Protein AF-A0A1V5TXS4-F1 (afdb_monomer_lite)

Structure (mmCIF, N/CA/C/O backbone):
data_AF-A0A1V5TXS4-F1
#
_entry.id   AF-A0A1V5TXS4-F1
#
loop_
_atom_site.group_PDB
_atom_site.id
_atom_site.type_symbol
_atom_site.label_atom_id
_atom_site.label_alt_id
_atom_site.label_comp_id
_atom_site.label_asym_id
_atom_site.label_entity_id
_atom_site.label_seq_id
_atom_site.pdbx_PDB_ins_code
_atom_site.Cartn_x
_atom_site.Cartn_y
_atom_site.Cartn_z
_atom_site.occupancy
_atom_site.B_iso_or_equiv
_atom_site.auth_seq_id
_atom_site.auth_comp_id
_atom_site.auth_asym_id
_atom_site.auth_atom_id
_atom_site.pdbx_PDB_model_num
ATOM 1 N N . MET A 1 1 ? -2.401 10.971 -2.016 1.00 87.12 1 MET A N 1
ATOM 2 C CA . MET A 1 1 ? -1.000 11.174 -2.436 1.00 87.12 1 MET A CA 1
ATOM 3 C C . MET A 1 1 ? -0.799 10.481 -3.766 1.00 87.12 1 MET A C 1
ATOM 5 O O . MET A 1 1 ? -1.421 9.440 -3.972 1.00 87.12 1 MET A O 1
ATOM 9 N N . SER A 1 2 ? 0.030 11.043 -4.641 1.00 83.25 2 SER A N 1
ATOM 10 C CA . SER A 1 2 ? 0.225 10.540 -6.002 1.00 83.25 2 SER A CA 1
ATOM 11 C C . SER A 1 2 ? 1.705 10.354 -6.309 1.00 83.25 2 SER A C 1
ATOM 13 O O . SER A 1 2 ? 2.522 11.187 -5.926 1.00 83.25 2 SER A O 1
ATOM 15 N N . ILE A 1 3 ? 2.028 9.277 -7.017 1.00 85.88 3 ILE A N 1
ATOM 16 C CA . ILE A 1 3 ? 3.310 9.097 -7.692 1.00 85.88 3 ILE A CA 1
ATOM 17 C C . ILE A 1 3 ? 3.174 9.736 -9.067 1.00 85.88 3 ILE A C 1
ATOM 19 O O . ILE A 1 3 ? 2.211 9.457 -9.782 1.00 85.88 3 ILE A O 1
ATOM 23 N N . VAL A 1 4 ? 4.101 10.629 -9.406 1.00 85.62 4 VAL A N 1
ATOM 24 C CA . VAL A 1 4 ? 4.137 11.344 -10.685 1.00 85.62 4 VAL A CA 1
ATOM 25 C C . VAL A 1 4 ? 5.589 11.535 -11.132 1.00 85.62 4 VAL A C 1
ATOM 27 O O . VAL A 1 4 ? 6.480 11.601 -10.280 1.00 85.62 4 VAL A O 1
ATOM 30 N N . PRO A 1 5 ? 5.853 11.652 -12.445 1.00 82.12 5 PRO A N 1
ATOM 31 C CA . PRO A 1 5 ? 7.181 12.003 -12.935 1.00 82.12 5 PRO A CA 1
ATOM 32 C C . PRO A 1 5 ? 7.679 13.342 -12.376 1.00 82.12 5 PRO A C 1
ATOM 34 O O . PRO A 1 5 ? 6.895 14.265 -12.137 1.00 82.12 5 PRO A O 1
ATOM 37 N N . LYS A 1 6 ? 9.001 13.463 -12.209 1.00 84.75 6 LYS A N 1
ATOM 38 C CA . LYS A 1 6 ? 9.648 14.734 -11.850 1.00 84.75 6 LYS A CA 1
ATOM 39 C C . LYS A 1 6 ? 9.490 15.764 -12.986 1.00 84.75 6 LYS A C 1
ATOM 41 O O . LYS A 1 6 ? 9.318 15.365 -14.141 1.00 84.75 6 LYS A O 1
ATOM 46 N N . PRO A 1 7 ? 9.579 17.075 -12.692 1.00 84.44 7 PRO A N 1
ATOM 47 C CA . PRO A 1 7 ? 9.537 18.112 -13.722 1.00 84.44 7 PRO A CA 1
ATOM 48 C C . PRO A 1 7 ? 10.527 17.839 -14.865 1.00 84.44 7 PRO A C 1
ATOM 50 O O . PRO A 1 7 ? 11.684 17.502 -14.610 1.00 84.44 7 PRO A O 1
ATOM 53 N N . GLY A 1 8 ? 10.074 17.972 -16.112 1.00 83.75 8 GLY A N 1
ATOM 54 C CA . GLY A 1 8 ? 10.835 17.634 -17.323 1.00 83.75 8 GLY A CA 1
ATOM 55 C C . GLY A 1 8 ? 10.677 16.188 -17.817 1.00 83.75 8 GLY A C 1
ATOM 56 O O . GLY A 1 8 ? 11.162 15.866 -18.902 1.00 83.75 8 GLY A O 1
ATOM 57 N N . HIS A 1 9 ? 9.989 15.328 -17.059 1.00 82.81 9 HIS A N 1
ATOM 58 C CA . HIS A 1 9 ? 9.697 13.929 -17.404 1.00 82.81 9 HIS A CA 1
ATOM 59 C C . HIS A 1 9 ? 8.195 13.654 -17.577 1.00 82.81 9 HIS A C 1
ATOM 61 O O . HIS A 1 9 ? 7.753 12.507 -17.585 1.00 82.81 9 HIS A O 1
ATOM 67 N N . GLU A 1 10 ? 7.376 14.693 -17.746 1.00 84.38 10 GLU A N 1
ATOM 68 C CA . GLU A 1 10 ? 5.914 14.584 -17.794 1.00 84.38 10 GLU A CA 1
ATOM 69 C C . GLU A 1 10 ? 5.440 13.669 -18.929 1.00 84.38 10 GLU A C 1
ATOM 71 O O . GLU A 1 10 ? 4.438 12.973 -18.795 1.00 84.38 10 GLU A O 1
ATOM 76 N N . MET A 1 11 ? 6.180 13.631 -20.040 1.00 81.62 11 MET A N 1
ATOM 77 C CA . MET A 1 11 ? 5.831 12.826 -21.211 1.00 81.62 11 MET A CA 1
ATOM 78 C C . MET A 1 11 ? 6.062 11.320 -21.022 1.00 81.62 11 MET A C 1
ATOM 80 O O . MET A 1 11 ? 5.608 10.535 -21.857 1.00 81.62 11 MET A O 1
ATOM 84 N N . ASP A 1 12 ? 6.730 10.890 -19.947 1.00 80.50 12 ASP A N 1
ATOM 85 C CA . ASP A 1 12 ? 6.992 9.467 -19.704 1.00 80.50 12 ASP A CA 1
ATOM 86 C C . ASP A 1 12 ? 5.700 8.680 -19.420 1.00 80.50 12 ASP A C 1
ATOM 88 O O . ASP A 1 12 ? 5.630 7.491 -19.735 1.00 80.50 12 ASP A O 1
ATOM 92 N N . VAL A 1 13 ? 4.629 9.350 -18.971 1.00 74.94 13 VAL A N 1
ATOM 93 C CA . VAL A 1 13 ? 3.300 8.731 -18.791 1.00 74.94 13 VAL A CA 1
ATOM 94 C C . VAL A 1 13 ? 2.701 8.207 -20.100 1.00 74.94 13 VAL A C 1
ATOM 96 O O . VAL A 1 13 ? 1.931 7.251 -20.088 1.00 74.94 13 VAL A O 1
ATOM 99 N N . TYR A 1 14 ? 3.069 8.794 -21.247 1.00 75.38 14 TYR A N 1
ATOM 100 C CA . TYR A 1 14 ? 2.626 8.315 -22.562 1.00 75.38 14 TYR A CA 1
ATOM 101 C C . TYR A 1 14 ? 3.407 7.084 -23.031 1.00 75.38 14 TYR A C 1
ATOM 103 O O . TYR A 1 14 ? 2.954 6.382 -23.932 1.00 75.38 14 TYR A O 1
ATOM 111 N N . LYS A 1 15 ? 4.581 6.826 -22.441 1.00 80.62 15 LYS A N 1
ATOM 112 C CA . LYS A 1 15 ? 5.392 5.635 -22.725 1.00 80.62 15 LYS A CA 1
ATOM 113 C C . LYS A 1 15 ? 4.990 4.470 -21.829 1.00 80.62 15 LYS A C 1
ATOM 115 O O . LYS A 1 15 ? 4.956 3.337 -22.296 1.00 80.62 15 LYS A O 1
ATOM 120 N N . ASN A 1 16 ? 4.699 4.748 -20.559 1.00 81.44 16 ASN A N 1
ATOM 121 C CA . ASN A 1 16 ? 4.252 3.753 -19.598 1.00 81.44 16 ASN A CA 1
ATOM 122 C C . ASN A 1 16 ? 3.085 4.317 -18.762 1.00 81.44 16 ASN A C 1
ATOM 124 O O . ASN A 1 16 ? 3.314 5.192 -17.926 1.00 81.44 16 ASN A O 1
ATOM 128 N N . PRO A 1 17 ? 1.849 3.814 -18.941 1.00 78.94 17 PRO A N 1
ATOM 129 C CA . PRO A 1 17 ? 0.680 4.330 -18.231 1.00 78.94 17 PRO A CA 1
ATOM 130 C C . PRO A 1 17 ? 0.663 3.974 -16.735 1.00 78.94 17 PRO A C 1
ATOM 132 O O . PRO A 1 17 ? -0.193 4.472 -16.009 1.00 78.94 17 PRO A O 1
ATOM 135 N N . TYR A 1 18 ? 1.585 3.130 -16.260 1.00 81.62 18 TYR A N 1
ATOM 136 C CA . TYR A 1 18 ? 1.605 2.629 -14.884 1.00 81.62 18 TYR A CA 1
ATOM 137 C C . TYR A 1 18 ? 2.502 3.442 -13.932 1.00 81.62 18 TYR A C 1
ATOM 139 O O . TYR A 1 18 ? 2.598 3.121 -12.754 1.00 81.62 18 TYR A O 1
ATOM 147 N N . ILE A 1 19 ? 3.143 4.524 -14.399 1.00 79.19 19 ILE A N 1
ATOM 148 C CA . ILE A 1 19 ? 4.083 5.325 -13.580 1.00 79.19 19 ILE A CA 1
ATOM 149 C C . ILE A 1 19 ? 3.449 6.548 -12.901 1.00 79.19 19 ILE A C 1
ATOM 151 O O . ILE A 1 19 ? 4.131 7.258 -12.163 1.00 79.19 19 ILE A O 1
ATOM 155 N N . ALA A 1 20 ? 2.169 6.824 -13.168 1.00 85.19 20 ALA A N 1
ATOM 156 C CA . ALA A 1 20 ? 1.442 7.945 -12.582 1.00 85.19 20 ALA A CA 1
ATOM 157 C C . ALA A 1 20 ? 0.099 7.488 -12.006 1.00 85.19 20 ALA A C 1
ATOM 159 O O . ALA A 1 20 ? -0.793 7.072 -12.742 1.00 85.19 20 ALA A O 1
ATOM 160 N N . TYR A 1 21 ? -0.044 7.554 -10.684 1.00 91.00 21 TYR A N 1
ATOM 161 C CA . TYR A 1 21 ? -1.233 7.073 -9.980 1.00 91.00 21 TYR A CA 1
ATOM 162 C C . TYR A 1 21 ? -1.315 7.636 -8.561 1.00 91.00 21 TYR A C 1
ATOM 164 O O . TYR A 1 21 ? -0.316 8.050 -7.973 1.00 91.00 21 TYR A O 1
ATOM 172 N N . ASN A 1 22 ? -2.510 7.612 -7.971 1.00 91.38 22 ASN A N 1
ATOM 173 C CA . ASN A 1 22 ? -2.661 7.827 -6.536 1.00 91.38 22 ASN A CA 1
ATOM 174 C C . ASN A 1 22 ? -2.130 6.602 -5.794 1.00 91.38 22 ASN A C 1
ATOM 176 O O . ASN A 1 22 ? -2.703 5.532 -5.929 1.00 91.38 22 ASN A O 1
ATOM 180 N N . CYS A 1 23 ? -1.052 6.723 -5.023 1.00 93.94 23 CYS A N 1
ATOM 181 C CA . CYS A 1 23 ? -0.500 5.615 -4.234 1.00 93.94 23 CYS A CA 1
ATOM 182 C C . CYS A 1 23 ? -1.160 5.478 -2.863 1.00 93.94 23 CYS A C 1
ATOM 184 O O . CYS A 1 23 ? -1.165 4.388 -2.305 1.00 93.94 23 CYS A O 1
ATOM 186 N N . VAL A 1 24 ? -1.725 6.569 -2.329 1.00 96.75 24 VAL A N 1
ATOM 187 C CA . VAL A 1 24 ? -2.398 6.590 -1.024 1.00 96.75 24 VAL A CA 1
ATOM 188 C C . VAL A 1 24 ? -3.704 7.367 -1.107 1.00 96.75 24 VAL A C 1
ATOM 190 O O . VAL A 1 24 ? -3.721 8.524 -1.550 1.00 96.75 24 VAL A O 1
ATOM 193 N N . ARG A 1 25 ? -4.783 6.768 -0.601 1.00 97.62 25 ARG A N 1
ATOM 194 C CA . ARG A 1 25 ? -6.081 7.415 -0.371 1.00 97.62 25 ARG A CA 1
ATOM 195 C C . ARG A 1 25 ? -6.521 7.185 1.071 1.00 97.62 25 ARG A C 1
ATOM 197 O O . ARG A 1 25 ? -6.454 6.066 1.567 1.00 97.62 25 ARG A O 1
ATOM 204 N N . ILE A 1 26 ? -7.002 8.246 1.715 1.00 97.25 26 ILE A N 1
ATOM 205 C CA . ILE A 1 26 ? -7.647 8.177 3.027 1.00 97.25 26 ILE A CA 1
ATOM 206 C C . ILE A 1 26 ? -9.152 8.349 2.815 1.00 97.25 26 ILE A C 1
ATOM 208 O O . ILE A 1 26 ? -9.573 9.286 2.136 1.00 97.25 26 ILE A O 1
ATOM 212 N N . VAL A 1 27 ? -9.949 7.427 3.349 1.00 96.31 27 VAL A N 1
ATOM 213 C CA . VAL A 1 27 ? -11.410 7.365 3.173 1.00 96.31 27 VAL A CA 1
ATOM 214 C C . VAL A 1 27 ? -12.109 7.181 4.517 1.00 96.31 27 VAL A C 1
ATOM 216 O O . VAL A 1 27 ? -11.449 7.102 5.556 1.00 96.31 27 VAL A O 1
ATOM 219 N N . ARG A 1 28 ? -13.450 7.148 4.522 1.00 94.69 28 ARG A N 1
ATOM 220 C CA . ARG A 1 28 ? -14.251 6.962 5.744 1.00 94.69 28 ARG A CA 1
ATOM 221 C C . ARG A 1 28 ? -13.932 8.009 6.814 1.00 94.69 28 ARG A C 1
ATOM 223 O O . ARG A 1 28 ? -13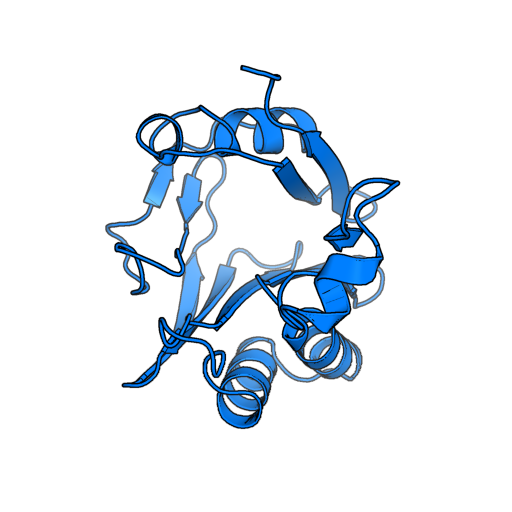.692 7.672 7.966 1.00 94.69 28 ARG A O 1
ATOM 230 N N . ASN A 1 29 ? -13.927 9.283 6.421 1.00 91.75 29 ASN A N 1
ATOM 231 C CA . ASN A 1 29 ? -13.645 10.424 7.303 1.00 91.75 29 ASN A CA 1
ATOM 232 C C . ASN A 1 29 ? -12.290 10.346 8.033 1.00 91.75 29 ASN A C 1
ATOM 234 O O . ASN A 1 29 ? -12.182 10.804 9.165 1.00 91.75 29 ASN A O 1
ATOM 238 N N . GLY A 1 30 ? -11.260 9.772 7.403 1.00 93.19 30 GLY A N 1
ATOM 239 C CA . GLY A 1 30 ? -9.923 9.709 8.004 1.00 93.19 30 GLY A CA 1
ATOM 240 C C . GLY A 1 30 ? -9.592 8.388 8.697 1.00 93.19 30 GLY A C 1
ATOM 241 O O . GLY A 1 30 ? -8.480 8.246 9.198 1.00 93.19 30 GLY A O 1
ATOM 242 N N . ASP A 1 31 ? -10.525 7.434 8.738 1.00 95.38 31 ASP A N 1
ATOM 243 C CA . ASP A 1 31 ? -10.358 6.195 9.504 1.00 95.38 31 ASP A CA 1
ATOM 244 C C . ASP A 1 31 ? -9.663 5.071 8.735 1.00 95.38 31 ASP A C 1
ATOM 246 O O . ASP A 1 31 ? -9.086 4.181 9.356 1.00 95.38 31 ASP A O 1
ATOM 250 N N . VAL A 1 32 ? -9.714 5.092 7.401 1.00 97.38 32 VAL A N 1
ATOM 251 C CA . VAL A 1 32 ? -9.184 4.003 6.574 1.00 97.38 32 VAL A CA 1
ATOM 252 C C . VAL A 1 32 ? -8.160 4.535 5.584 1.00 97.38 32 VAL A C 1
ATOM 254 O O . VAL A 1 32 ? -8.467 5.428 4.793 1.00 97.38 32 VAL A O 1
ATOM 257 N N . ALA A 1 33 ? -6.965 3.950 5.595 1.00 98.06 33 ALA A N 1
ATOM 258 C CA . ALA A 1 33 ? -5.929 4.194 4.602 1.00 98.06 33 ALA A CA 1
ATOM 259 C C . ALA A 1 33 ? -5.871 3.041 3.593 1.00 98.06 33 ALA A C 1
ATOM 261 O O . ALA A 1 33 ? -5.855 1.867 3.966 1.00 98.06 33 ALA A O 1
ATOM 262 N N . VAL A 1 34 ? -5.820 3.397 2.312 1.00 98.44 34 VAL A N 1
ATOM 263 C CA . VAL A 1 34 ? -5.639 2.491 1.174 1.00 98.44 34 VAL A CA 1
ATOM 264 C C . VAL A 1 34 ? -4.319 2.841 0.502 1.00 98.44 34 VAL A C 1
ATOM 266 O O . VAL A 1 34 ? -4.117 4.001 0.136 1.00 98.44 34 VAL A O 1
ATOM 269 N N . VAL A 1 35 ? -3.446 1.850 0.327 1.00 98.00 35 VAL A N 1
ATOM 270 C CA . VAL A 1 35 ? -2.133 2.003 -0.315 1.00 98.00 35 VAL A CA 1
ATOM 271 C C . VAL A 1 35 ? -1.970 0.970 -1.418 1.00 98.00 35 VAL A C 1
ATOM 273 O O . VAL A 1 35 ? -2.226 -0.209 -1.189 1.00 98.00 35 VAL A O 1
ATOM 276 N N . THR A 1 36 ? -1.561 1.382 -2.618 1.00 98.12 36 THR A N 1
ATOM 277 C CA . THR A 1 36 ? -1.368 0.458 -3.749 1.00 98.12 36 THR A CA 1
ATOM 278 C C . THR A 1 36 ? -0.254 0.934 -4.687 1.00 98.12 36 THR A C 1
ATOM 280 O O . THR A 1 36 ? 0.183 2.082 -4.602 1.00 98.12 36 THR A O 1
ATOM 283 N N . ASN A 1 37 ? 0.195 0.061 -5.594 1.00 97.06 37 ASN A N 1
ATOM 284 C CA . ASN A 1 37 ? 1.202 0.380 -6.614 1.00 97.06 37 ASN A CA 1
ATOM 285 C C . ASN A 1 37 ? 0.615 0.847 -7.960 1.00 97.06 37 ASN A C 1
ATOM 287 O O . ASN A 1 37 ? 1.324 0.807 -8.960 1.00 97.06 37 ASN A O 1
ATOM 291 N N . GLY A 1 38 ? -0.662 1.234 -8.028 1.00 96.12 38 GLY A N 1
ATOM 292 C CA . GLY A 1 38 ? -1.257 1.649 -9.297 1.00 96.12 38 GLY A CA 1
ATOM 293 C C . GLY A 1 38 ? -2.608 2.349 -9.172 1.00 96.12 38 GLY A C 1
ATOM 294 O O . GLY A 1 38 ? -3.043 2.764 -8.097 1.00 96.12 38 GLY A O 1
ATOM 295 N N . SER A 1 39 ? -3.300 2.483 -10.305 1.00 93.56 39 SER A N 1
ATOM 296 C CA . SER A 1 39 ? -4.600 3.166 -10.397 1.00 93.56 39 SER A CA 1
ATOM 297 C C . SER A 1 39 ? -5.722 2.475 -9.612 1.00 93.56 39 SER A C 1
ATOM 299 O O . SER A 1 39 ? -6.746 3.097 -9.322 1.00 93.56 39 SER A O 1
ATOM 301 N N . GLN A 1 40 ? -5.525 1.218 -9.199 1.00 97.50 40 GLN A N 1
ATOM 302 C CA . GLN A 1 40 ? -6.476 0.482 -8.370 1.00 97.50 40 GLN A CA 1
ATOM 303 C C . GLN A 1 40 ? -6.751 1.155 -7.019 1.00 97.50 40 GLN A C 1
ATOM 305 O O . GLN A 1 40 ? -7.811 0.908 -6.443 1.00 97.50 40 GLN A O 1
ATOM 310 N N . THR A 1 41 ? -5.857 2.029 -6.532 1.00 98.31 41 THR A N 1
ATOM 311 C CA . THR A 1 41 ? -6.069 2.779 -5.284 1.00 98.31 41 THR A CA 1
ATOM 312 C C . THR A 1 41 ? -7.408 3.496 -5.276 1.00 98.31 41 THR A C 1
ATOM 314 O O . THR A 1 41 ? -8.135 3.401 -4.291 1.00 98.31 41 THR A O 1
ATOM 317 N N . ASP A 1 42 ? -7.755 4.187 -6.364 1.00 97.12 42 ASP A N 1
ATOM 318 C CA . ASP A 1 42 ? -8.981 4.984 -6.417 1.00 97.12 42 ASP A CA 1
ATOM 319 C C . ASP A 1 42 ? -10.220 4.085 -6.431 1.00 97.12 42 ASP A C 1
ATOM 321 O O . ASP A 1 42 ? -11.145 4.308 -5.652 1.00 97.12 42 ASP A O 1
ATOM 325 N N . GLY A 1 43 ? -10.193 3.003 -7.215 1.00 97.88 43 GLY A N 1
ATOM 326 C CA . GLY A 1 43 ? -11.281 2.025 -7.248 1.00 97.88 43 GLY A CA 1
ATOM 327 C C . GLY A 1 43 ? -11.521 1.359 -5.890 1.00 97.88 43 GLY A C 1
ATOM 328 O O . GLY A 1 43 ? -12.665 1.261 -5.447 1.00 97.88 43 GLY A O 1
ATOM 329 N N . ILE A 1 44 ? -10.458 0.932 -5.197 1.00 98.69 44 ILE A N 1
ATOM 330 C CA . ILE A 1 44 ? -10.562 0.314 -3.863 1.00 98.69 44 ILE A CA 1
ATOM 331 C C . ILE A 1 44 ? -11.090 1.335 -2.849 1.00 98.69 44 ILE A C 1
ATOM 333 O O . ILE A 1 44 ? -12.031 1.045 -2.106 1.00 98.69 44 ILE A O 1
ATOM 337 N N . ALA A 1 45 ? -10.515 2.539 -2.843 1.00 98.50 45 ALA A N 1
ATOM 338 C CA . ALA A 1 45 ? -10.890 3.616 -1.937 1.00 98.50 45 ALA A CA 1
ATOM 339 C C . ALA A 1 45 ? -12.366 4.006 -2.088 1.00 98.50 45 ALA A C 1
ATOM 341 O O . ALA A 1 45 ? -13.080 4.075 -1.091 1.00 98.50 45 ALA A O 1
ATOM 342 N N . GLU A 1 46 ? -12.852 4.199 -3.315 1.00 98.19 46 GLU A N 1
ATOM 343 C CA . GLU A 1 46 ? -14.251 4.551 -3.585 1.00 98.19 46 GLU A CA 1
ATOM 344 C C . GLU A 1 46 ? -15.230 3.476 -3.109 1.00 98.19 46 GLU A C 1
ATOM 346 O O . GLU A 1 46 ? -16.257 3.797 -2.510 1.00 98.19 46 GLU A O 1
ATOM 351 N N . LYS A 1 47 ? -14.916 2.193 -3.331 1.00 98.50 47 LYS A N 1
ATOM 352 C CA . LYS A 1 47 ? -15.764 1.089 -2.857 1.00 98.50 47 LYS A CA 1
ATOM 353 C C . LYS A 1 47 ? -15.849 1.054 -1.339 1.00 98.50 47 LYS A C 1
ATOM 355 O O . LYS A 1 47 ? -16.946 0.912 -0.797 1.00 98.50 47 LYS A O 1
ATOM 360 N N . ILE A 1 48 ? -14.718 1.213 -0.657 1.00 98.38 48 ILE A N 1
ATOM 361 C CA . ILE A 1 48 ? -14.682 1.255 0.807 1.00 98.38 48 ILE A CA 1
ATOM 362 C C . ILE A 1 48 ? -15.454 2.465 1.331 1.00 98.38 48 ILE A C 1
ATOM 364 O O . ILE A 1 48 ? -16.242 2.328 2.267 1.00 98.38 48 ILE A O 1
ATOM 368 N N . ASP A 1 49 ? -15.284 3.635 0.716 1.00 97.75 49 ASP A N 1
ATOM 369 C CA . ASP A 1 49 ? -15.984 4.852 1.129 1.00 97.75 49 ASP A CA 1
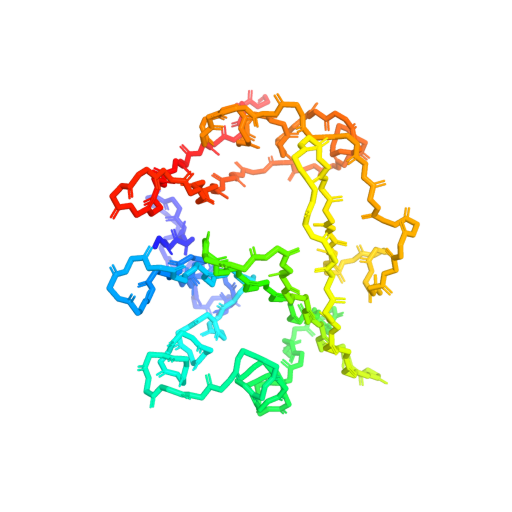ATOM 370 C C . ASP A 1 49 ? -17.510 4.689 1.014 1.00 97.75 49 ASP A C 1
ATOM 372 O O . ASP A 1 49 ? -18.248 5.005 1.950 1.00 97.75 49 ASP A O 1
ATOM 376 N N . GLN A 1 50 ? -17.970 4.023 -0.053 1.00 97.75 50 GLN A N 1
ATOM 377 C CA . GLN A 1 50 ? -19.366 3.609 -0.266 1.00 97.75 50 GLN A CA 1
ATOM 378 C C . GLN A 1 50 ? -19.860 2.509 0.697 1.00 97.75 50 GLN A C 1
ATOM 380 O O . GLN A 1 50 ? -21.032 2.137 0.657 1.00 97.75 50 GLN A O 1
ATOM 385 N N . GLY A 1 51 ? -19.005 1.997 1.586 1.00 97.31 51 GLY A N 1
ATOM 386 C CA . GLY A 1 51 ? -19.359 1.028 2.624 1.00 97.31 51 GLY A CA 1
ATOM 387 C C . GLY A 1 51 ? -19.114 -0.435 2.261 1.00 97.31 51 GLY A C 1
ATOM 388 O O . GLY A 1 51 ? -19.545 -1.312 3.009 1.00 97.31 51 GLY A O 1
ATOM 389 N N . MET A 1 52 ? -18.423 -0.721 1.155 1.00 98.38 52 MET A N 1
ATOM 390 C CA . MET A 1 52 ? -17.991 -2.084 0.844 1.00 98.38 52 MET A CA 1
ATOM 391 C C . MET A 1 52 ? -16.925 -2.550 1.853 1.00 98.38 52 MET A C 1
ATOM 393 O O . MET A 1 52 ? -15.991 -1.796 2.137 1.00 98.38 52 MET A O 1
ATOM 397 N N . PRO A 1 53 ? -17.007 -3.787 2.379 1.00 97.44 53 PRO A N 1
ATOM 398 C CA . PRO A 1 53 ? -15.962 -4.330 3.241 1.00 97.44 53 PRO A CA 1
ATOM 399 C C . PRO A 1 53 ? -14.595 -4.353 2.531 1.00 97.44 53 PRO A C 1
ATOM 401 O O . PRO A 1 53 ? -14.550 -4.715 1.352 1.00 97.44 53 PRO A O 1
ATOM 404 N N . PRO A 1 54 ? -13.474 -4.062 3.224 1.00 98.12 54 PRO A N 1
ATOM 405 C CA . PRO A 1 54 ? -12.142 -4.027 2.613 1.00 98.12 54 PRO A CA 1
ATOM 406 C C . PRO A 1 54 ? -11.776 -5.275 1.807 1.00 98.12 54 PRO A C 1
ATOM 408 O O . PRO A 1 54 ? -11.300 -5.151 0.684 1.00 98.12 54 PRO A O 1
ATOM 411 N N . ARG A 1 55 ? -12.068 -6.473 2.332 1.00 98.38 55 ARG A N 1
ATOM 412 C CA . ARG A 1 55 ? -11.846 -7.745 1.624 1.00 98.38 55 ARG A CA 1
ATOM 413 C C . ARG A 1 55 ? -12.513 -7.762 0.252 1.00 98.38 55 ARG A C 1
ATOM 415 O O . ARG A 1 55 ? -11.893 -8.151 -0.731 1.00 98.38 55 ARG A O 1
ATOM 422 N N . ASP A 1 56 ? -13.781 -7.369 0.205 1.00 98.62 56 ASP A N 1
ATOM 423 C CA . ASP A 1 56 ? -14.594 -7.471 -1.002 1.00 98.62 56 ASP A CA 1
ATOM 424 C C . ASP A 1 56 ? -14.197 -6.379 -2.002 1.00 98.62 56 ASP A C 1
ATOM 426 O O . ASP A 1 56 ? -14.125 -6.648 -3.197 1.00 98.62 56 ASP A O 1
ATOM 430 N N . ALA A 1 57 ? -13.859 -5.178 -1.517 1.00 98.75 57 ALA A N 1
ATOM 431 C CA . ALA A 1 57 ? -13.325 -4.098 -2.344 1.00 98.75 57 ALA A CA 1
ATOM 432 C C . ALA A 1 57 ? -11.988 -4.486 -2.991 1.00 98.75 57 ALA A C 1
ATOM 434 O O . ALA A 1 57 ? -11.820 -4.309 -4.197 1.00 98.75 57 ALA A O 1
ATOM 435 N N . LEU A 1 58 ? -11.073 -5.064 -2.207 1.00 98.69 58 LEU A N 1
ATOM 436 C CA . LEU A 1 58 ? -9.798 -5.584 -2.696 1.00 98.69 58 LEU A CA 1
ATOM 437 C C . LEU A 1 58 ? -10.017 -6.685 -3.734 1.00 98.69 58 LEU A C 1
ATOM 439 O O . LEU A 1 58 ? -9.555 -6.553 -4.860 1.00 98.69 58 LEU A O 1
ATOM 443 N N . ALA A 1 59 ? -10.793 -7.720 -3.405 1.00 98.69 59 ALA A N 1
ATOM 444 C CA . ALA A 1 59 ? -11.047 -8.828 -4.323 1.00 98.69 59 ALA A CA 1
ATOM 445 C C . ALA A 1 59 ? -11.693 -8.363 -5.637 1.00 98.69 59 ALA A C 1
ATOM 447 O O . ALA A 1 59 ? -11.245 -8.750 -6.715 1.00 98.69 59 ALA A O 1
ATOM 448 N N . LEU A 1 60 ? -12.723 -7.513 -5.558 1.00 98.69 60 LEU A N 1
ATOM 449 C CA . LEU A 1 60 ? -13.451 -7.022 -6.725 1.00 98.69 60 LEU A CA 1
ATOM 450 C C . LEU A 1 60 ? -12.554 -6.197 -7.648 1.00 98.69 60 LEU A C 1
ATOM 452 O O . LEU A 1 60 ? -12.545 -6.427 -8.855 1.00 98.69 60 LEU A O 1
ATOM 456 N N . VAL A 1 61 ? -11.830 -5.221 -7.097 1.00 98.62 61 VAL A N 1
ATOM 457 C CA . VAL A 1 61 ? -11.024 -4.304 -7.910 1.00 98.62 61 VAL A CA 1
ATOM 458 C C . VAL A 1 61 ? -9.782 -5.007 -8.448 1.00 98.62 61 VAL A C 1
ATOM 460 O O . VAL A 1 61 ? -9.467 -4.836 -9.625 1.00 98.62 61 VAL A O 1
ATOM 463 N N . SER A 1 62 ? -9.121 -5.843 -7.642 1.00 98.31 62 SER A N 1
ATOM 464 C CA . SER A 1 62 ? -7.981 -6.642 -8.099 1.00 98.31 62 SER A CA 1
ATOM 465 C C . SER A 1 62 ? -8.380 -7.609 -9.215 1.00 98.31 62 SER A C 1
ATOM 467 O O . SER A 1 62 ? -7.673 -7.690 -10.213 1.00 98.31 62 SER A O 1
ATOM 469 N N . LEU A 1 63 ? -9.534 -8.279 -9.112 1.00 98.12 63 LEU A N 1
ATOM 470 C CA . LEU A 1 63 ? -10.037 -9.144 -10.184 1.00 98.12 63 LEU A CA 1
ATOM 471 C C . LEU A 1 63 ? -10.404 -8.357 -11.451 1.00 98.12 63 LEU A C 1
ATOM 473 O O . LEU A 1 63 ? -10.164 -8.827 -12.558 1.00 98.12 63 LEU A O 1
ATOM 477 N N . ALA A 1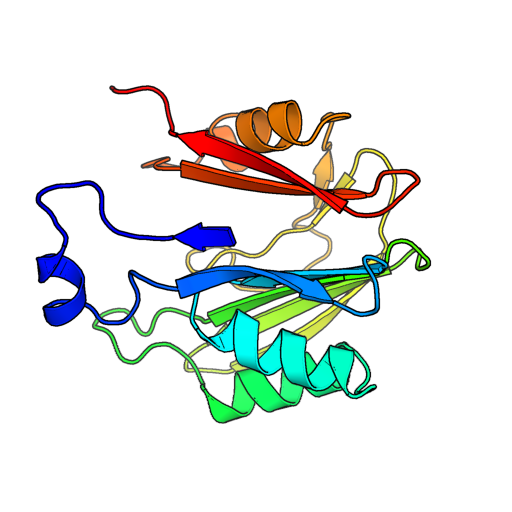 64 ? -11.013 -7.179 -11.299 1.00 97.94 64 ALA A N 1
ATOM 478 C CA . ALA A 1 64 ? -11.486 -6.385 -12.430 1.00 97.94 64 ALA A CA 1
ATOM 479 C C . ALA A 1 64 ? -10.349 -5.728 -13.225 1.00 97.94 64 ALA A C 1
ATOM 481 O O . ALA A 1 64 ? -10.439 -5.635 -14.448 1.00 97.94 64 ALA A O 1
ATOM 482 N N . LEU A 1 65 ? -9.315 -5.236 -12.537 1.00 97.12 65 LEU A N 1
ATOM 483 C CA . LEU A 1 65 ? -8.184 -4.554 -13.173 1.00 97.12 65 LEU A CA 1
ATOM 484 C C . LEU A 1 65 ? -7.061 -5.506 -13.569 1.00 97.12 65 LEU A C 1
ATOM 486 O O . LEU A 1 65 ? -6.330 -5.195 -14.510 1.00 97.12 65 LEU A O 1
ATOM 490 N N . ASP A 1 66 ? -6.963 -6.646 -12.882 1.00 97.94 66 ASP A N 1
ATOM 491 C CA . ASP A 1 66 ? -5.966 -7.681 -13.124 1.00 97.94 66 ASP A CA 1
ATOM 492 C C . ASP A 1 66 ? -4.516 -7.146 -13.000 1.00 97.94 66 ASP A C 1
ATOM 494 O O . ASP A 1 66 ? -4.277 -5.987 -12.644 1.00 97.94 66 ASP A O 1
ATOM 498 N N . PHE A 1 67 ? -3.513 -7.985 -13.249 1.00 96.94 67 PHE A N 1
ATOM 499 C CA . PHE A 1 67 ? -2.112 -7.551 -13.328 1.00 96.94 67 PHE A CA 1
ATOM 500 C C . PHE A 1 67 ? -1.877 -6.544 -14.475 1.00 96.94 67 PHE A C 1
ATOM 502 O O . PHE A 1 67 ? -2.626 -6.501 -15.460 1.00 96.94 67 PHE A O 1
ATOM 509 N N . GLU A 1 68 ? -0.807 -5.755 -14.384 1.00 95.62 68 GLU A N 1
ATOM 510 C CA . GLU A 1 68 ? -0.443 -4.756 -15.392 1.00 95.62 68 GLU A CA 1
ATOM 511 C C . GLU A 1 68 ? 0.040 -5.417 -16.688 1.00 95.62 68 GLU A C 1
ATOM 513 O O . GLU A 1 68 ? 0.906 -6.288 -16.679 1.00 95.62 68 GLU A O 1
ATOM 518 N N . LYS A 1 69 ? -0.512 -5.003 -17.835 1.00 92.69 69 LYS A N 1
ATOM 519 C CA . LYS A 1 69 ? -0.178 -5.583 -19.150 1.00 92.69 69 LYS A CA 1
ATOM 520 C C . LYS A 1 69 ? 1.088 -4.949 -19.733 1.00 92.69 69 LYS A C 1
ATOM 522 O O . LYS A 1 69 ? 1.043 -4.326 -20.792 1.00 92.69 69 LYS A O 1
ATOM 527 N N . ASP A 1 70 ? 2.185 -5.039 -18.994 1.00 90.88 70 ASP A N 1
ATOM 528 C CA . ASP A 1 70 ? 3.521 -4.632 -19.425 1.00 90.88 70 ASP A CA 1
ATOM 529 C C . ASP A 1 70 ? 4.386 -5.851 -19.801 1.00 90.88 70 ASP A C 1
ATOM 531 O O . ASP A 1 70 ? 3.916 -6.988 -19.834 1.00 90.88 70 ASP A O 1
ATOM 535 N N . SER A 1 71 ? 5.663 -5.621 -20.109 1.00 91.25 71 SER A N 1
ATOM 536 C CA . SER A 1 71 ? 6.599 -6.685 -20.496 1.00 91.25 71 SER A CA 1
ATOM 537 C C . SER A 1 71 ? 6.901 -7.698 -19.383 1.00 91.25 71 SER A C 1
ATOM 539 O O . SER A 1 71 ? 7.484 -8.742 -19.673 1.00 91.25 71 SER A O 1
ATOM 541 N N . TYR A 1 72 ? 6.547 -7.399 -18.131 1.00 91.06 72 TYR A N 1
ATOM 542 C CA . TYR A 1 72 ? 6.872 -8.207 -16.954 1.00 91.06 72 TYR A CA 1
ATOM 543 C C . TYR A 1 72 ? 5.637 -8.840 -16.306 1.00 91.06 72 TYR A C 1
ATOM 545 O O . TYR A 1 72 ? 5.781 -9.613 -15.360 1.00 91.06 72 TYR A O 1
ATOM 553 N N . ASN A 1 73 ? 4.437 -8.559 -16.827 1.00 94.69 73 ASN A N 1
ATOM 554 C CA . ASN A 1 73 ? 3.165 -8.908 -16.202 1.00 94.69 73 ASN A CA 1
ATOM 555 C C . ASN A 1 73 ? 3.111 -8.440 -14.737 1.00 94.69 73 ASN A C 1
ATOM 557 O O . ASN A 1 73 ? 2.749 -9.217 -13.846 1.00 94.69 73 ASN A O 1
ATOM 561 N N . THR A 1 74 ? 3.524 -7.192 -14.491 1.00 96.44 74 THR A N 1
ATOM 562 C CA . THR A 1 74 ? 3.706 -6.644 -13.142 1.00 96.44 74 THR A CA 1
ATOM 563 C C . THR A 1 74 ? 2.453 -6.847 -12.281 1.00 96.44 74 THR A C 1
ATOM 565 O O . THR A 1 74 ? 1.359 -6.422 -12.666 1.00 96.44 74 THR A O 1
ATOM 568 N N . PRO A 1 75 ? 2.564 -7.498 -11.108 1.00 98.00 75 PRO A N 1
ATOM 569 C CA . PRO A 1 75 ? 1.426 -7.661 -10.216 1.00 98.00 75 PRO A CA 1
ATOM 570 C C . PRO A 1 75 ? 0.894 -6.327 -9.690 1.00 98.00 75 PRO A C 1
ATOM 572 O O . PRO A 1 75 ? 1.653 -5.386 -9.440 1.00 98.00 75 PRO A O 1
ATOM 575 N N . ARG A 1 76 ? -0.413 -6.264 -9.426 1.00 98.31 76 ARG A N 1
ATOM 576 C CA . ARG A 1 76 ? -0.989 -5.176 -8.624 1.00 98.31 76 ARG A CA 1
ATOM 577 C C . ARG A 1 76 ? -1.048 -5.611 -7.170 1.00 98.31 76 ARG A C 1
ATOM 579 O O . ARG A 1 76 ? -1.704 -6.602 -6.855 1.00 98.31 76 ARG A O 1
ATOM 586 N N . ILE A 1 77 ? -0.394 -4.855 -6.296 1.00 98.50 77 ILE A N 1
ATOM 587 C CA . ILE A 1 77 ? -0.416 -5.042 -4.843 1.00 98.50 77 ILE A CA 1
ATOM 588 C C . ILE A 1 77 ? -1.258 -3.955 -4.187 1.00 98.50 77 ILE A C 1
ATOM 590 O O . ILE A 1 77 ? -1.382 -2.839 -4.699 1.00 98.50 77 ILE A O 1
ATOM 594 N N . SER A 1 78 ? -1.903 -4.278 -3.074 1.00 98.50 78 SER A N 1
ATOM 595 C CA . SER A 1 78 ? -2.761 -3.350 -2.339 1.00 98.50 78 SER A CA 1
ATOM 596 C C . SER A 1 78 ? -2.779 -3.680 -0.854 1.00 98.50 78 SER A C 1
ATOM 598 O O . SER A 1 78 ? -2.746 -4.845 -0.467 1.00 98.50 78 SER A O 1
ATOM 600 N N . ALA A 1 79 ? -2.872 -2.647 -0.031 1.00 98.19 79 ALA A N 1
ATOM 601 C CA . ALA A 1 79 ? -2.998 -2.740 1.409 1.00 98.19 79 ALA A CA 1
ATOM 602 C C . ALA A 1 79 ? -4.122 -1.821 1.893 1.00 98.19 79 ALA A C 1
ATOM 604 O O . ALA A 1 79 ? -4.295 -0.709 1.387 1.00 98.19 79 ALA A O 1
ATOM 605 N N . VAL A 1 80 ? -4.885 -2.284 2.881 1.00 98.44 80 VAL A N 1
ATOM 606 C CA . VAL A 1 80 ? -5.916 -1.487 3.554 1.00 98.44 80 VAL A CA 1
ATOM 607 C C . VAL A 1 80 ? -5.782 -1.655 5.056 1.00 98.44 80 VAL A C 1
ATOM 609 O O . VAL A 1 80 ? -5.755 -2.778 5.563 1.00 98.44 80 VAL A O 1
ATOM 612 N N . VAL A 1 81 ? -5.761 -0.535 5.770 1.00 97.38 81 VAL A N 1
ATOM 613 C CA . VAL A 1 81 ? -5.761 -0.505 7.233 1.00 97.38 81 VAL A CA 1
ATOM 614 C C . VAL A 1 81 ? -6.834 0.450 7.737 1.00 97.38 81 VAL A C 1
ATOM 616 O O . VAL A 1 81 ? -7.007 1.541 7.201 1.00 97.38 81 VAL A O 1
ATOM 619 N N . ASP A 1 82 ? -7.567 0.015 8.758 1.00 95.50 82 ASP A N 1
ATOM 620 C CA . ASP A 1 82 ? -8.531 0.828 9.499 1.00 95.50 82 ASP A CA 1
ATOM 621 C C . ASP A 1 82 ? -7.952 1.077 10.892 1.00 95.50 82 ASP A C 1
ATOM 623 O O . ASP A 1 82 ? -7.659 0.119 11.612 1.00 95.50 82 ASP A O 1
ATOM 627 N N . LYS A 1 83 ? -7.805 2.344 11.294 1.00 92.88 83 LYS A N 1
ATOM 628 C CA . LYS A 1 83 ? -7.234 2.713 12.601 1.00 92.88 83 LYS A CA 1
ATOM 629 C C . LYS A 1 83 ? -8.047 2.193 13.793 1.00 92.88 83 LYS A C 1
ATOM 631 O O . LYS A 1 83 ? -7.549 2.188 14.915 1.00 92.88 83 LYS A O 1
ATOM 636 N N . LYS A 1 84 ? -9.299 1.778 13.574 1.00 91.44 84 LYS A N 1
ATOM 637 C CA . LYS A 1 84 ? -10.193 1.192 14.588 1.00 91.44 84 LYS A CA 1
ATOM 638 C C . LYS A 1 84 ? -10.061 -0.330 14.692 1.00 91.44 84 LYS A C 1
ATOM 640 O O . LYS A 1 84 ? -10.687 -0.930 15.565 1.00 91.44 84 LYS A O 1
ATOM 645 N N . SER A 1 85 ? -9.282 -0.962 13.814 1.00 92.62 85 SER A N 1
ATOM 646 C CA . SER A 1 85 ? -9.105 -2.411 13.732 1.00 92.62 85 SER A CA 1
ATOM 647 C C . SER A 1 85 ? -7.701 -2.825 14.167 1.00 92.62 85 SER A C 1
ATOM 649 O O . SER A 1 85 ? -6.719 -2.150 13.884 1.00 92.62 85 SER A O 1
ATOM 651 N N . SER A 1 86 ? -7.585 -3.993 14.798 1.00 92.69 86 SER A N 1
ATOM 652 C CA . SER A 1 86 ? -6.298 -4.655 15.060 1.00 92.69 86 SER A CA 1
ATOM 653 C C . SER A 1 86 ? -5.844 -5.553 13.902 1.00 92.69 86 SER A C 1
ATOM 655 O O . SER A 1 86 ? -4.969 -6.402 14.061 1.00 92.69 86 SER A O 1
ATOM 657 N N . THR A 1 87 ? -6.470 -5.414 12.732 1.00 95.50 87 THR A N 1
ATOM 658 C CA . THR A 1 87 ? -6.161 -6.195 11.532 1.00 95.50 87 THR A CA 1
ATOM 659 C C . THR A 1 87 ? -6.104 -5.292 10.310 1.00 95.50 87 THR A C 1
ATOM 661 O O . THR A 1 87 ? -6.836 -4.305 10.221 1.00 95.50 87 THR A O 1
ATOM 664 N N . GLY A 1 88 ? -5.249 -5.657 9.363 1.00 96.75 88 GLY A N 1
ATOM 665 C CA . GLY A 1 88 ? -5.162 -5.062 8.038 1.00 96.75 88 GLY A CA 1
ATOM 666 C C . GLY A 1 88 ? -5.515 -6.084 6.967 1.00 96.75 88 GLY A C 1
ATOM 667 O O . GLY A 1 88 ? -5.747 -7.262 7.253 1.00 96.75 88 GLY A O 1
ATOM 668 N N . TRP A 1 89 ? -5.535 -5.631 5.724 1.00 98.25 89 TRP A N 1
ATOM 669 C CA . TRP A 1 89 ? -5.679 -6.490 4.559 1.00 98.25 89 TRP A CA 1
ATOM 670 C C . TRP A 1 89 ? -4.539 -6.245 3.591 1.00 98.25 89 TRP A C 1
ATOM 672 O O . TRP A 1 89 ? -4.209 -5.093 3.317 1.00 98.25 89 TRP A O 1
ATOM 682 N N . LEU A 1 90 ? -3.990 -7.329 3.054 1.00 98.31 90 LEU A N 1
ATOM 683 C CA . LEU A 1 90 ? -3.097 -7.313 1.905 1.00 98.31 90 LEU A CA 1
ATOM 684 C C . LEU A 1 90 ? -3.785 -8.020 0.743 1.00 98.31 90 LEU A C 1
ATOM 686 O O . LEU A 1 90 ? -4.536 -8.978 0.935 1.00 98.31 90 LEU A O 1
ATOM 690 N N . ALA A 1 91 ? -3.527 -7.544 -0.465 1.00 98.56 91 ALA A N 1
ATOM 691 C CA . ALA A 1 91 ? -3.961 -8.189 -1.686 1.00 98.56 91 ALA A CA 1
ATOM 692 C C . ALA A 1 91 ? -2.873 -8.121 -2.749 1.00 98.56 91 ALA A C 1
ATOM 694 O O . ALA A 1 91 ? -2.145 -7.130 -2.850 1.00 98.56 91 ALA A O 1
ATOM 695 N N . ILE A 1 92 ? -2.811 -9.162 -3.570 1.00 98.56 92 ILE A N 1
ATOM 696 C CA . ILE A 1 92 ? -1.986 -9.195 -4.768 1.00 98.56 92 ILE A CA 1
ATOM 697 C C . ILE A 1 92 ? -2.717 -9.935 -5.886 1.00 98.56 92 ILE A C 1
ATOM 699 O O . ILE A 1 92 ? -3.234 -11.030 -5.677 1.00 98.56 92 ILE A O 1
ATOM 703 N N . VAL A 1 93 ? -2.744 -9.342 -7.081 1.00 98.50 93 VAL A N 1
ATOM 704 C CA . VAL A 1 93 ? -3.149 -10.024 -8.316 1.00 98.50 93 VAL A CA 1
ATOM 705 C C . VAL A 1 93 ? -1.955 -10.147 -9.248 1.00 98.50 93 VAL A C 1
ATOM 707 O O . VAL A 1 93 ? -1.328 -9.159 -9.632 1.00 98.50 93 VAL A O 1
ATOM 710 N N . ARG A 1 94 ? -1.634 -11.391 -9.576 1.00 97.94 94 ARG A N 1
ATOM 711 C CA . ARG A 1 94 ? -0.603 -11.812 -10.516 1.00 97.94 9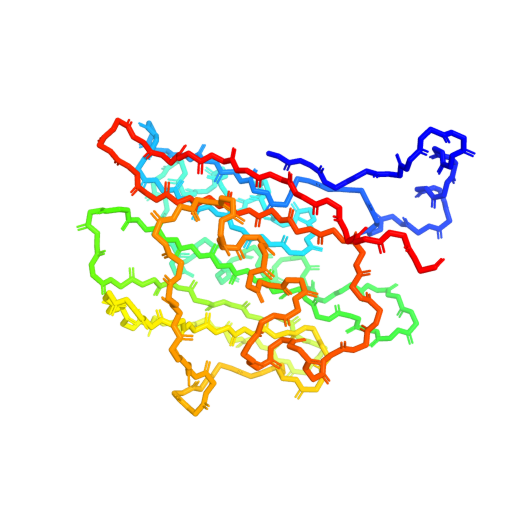4 ARG A CA 1
ATOM 712 C C . ARG A 1 94 ? -1.278 -12.382 -11.758 1.00 97.94 94 ARG A C 1
ATOM 714 O O . ARG A 1 94 ? -2.463 -12.697 -11.752 1.00 97.94 94 ARG A O 1
ATOM 721 N N . HIS A 1 95 ? -0.490 -12.607 -12.799 1.00 96.69 95 HIS A N 1
ATOM 722 C CA . HIS A 1 95 ? -0.957 -13.289 -14.006 1.00 96.69 95 HIS A CA 1
ATOM 723 C C . HIS A 1 95 ? -1.488 -14.711 -13.790 1.00 96.69 95 HIS A C 1
ATOM 725 O O . HIS A 1 95 ? -2.223 -15.216 -14.636 1.00 96.69 95 HIS A O 1
ATOM 731 N N . ASP A 1 96 ? -1.128 -15.345 -12.677 1.00 95.94 96 ASP A N 1
ATOM 732 C CA . ASP A 1 96 ? -1.462 -16.727 -12.349 1.00 95.94 96 ASP A CA 1
ATOM 733 C C . ASP A 1 96 ? -2.356 -16.874 -11.107 1.00 95.94 96 ASP A C 1
ATOM 735 O O . ASP A 1 96 ? -2.704 -17.997 -10.738 1.00 95.94 96 ASP A O 1
ATOM 739 N N . GLY A 1 97 ? -2.753 -15.778 -10.451 1.00 97.25 97 GLY A N 1
ATOM 740 C CA . GLY A 1 97 ? -3.537 -15.877 -9.226 1.00 97.25 97 GLY A CA 1
ATOM 741 C C . GLY A 1 97 ? -3.899 -14.551 -8.570 1.00 97.25 97 GLY A C 1
ATOM 742 O O . GLY A 1 97 ? -3.318 -13.505 -8.842 1.00 97.25 97 GLY A O 1
ATOM 743 N N . LEU A 1 98 ? -4.870 -14.626 -7.663 1.00 98.38 98 LEU A N 1
ATOM 744 C CA . LEU A 1 98 ? -5.340 -13.523 -6.832 1.00 98.38 98 LEU A CA 1
ATOM 745 C C . LEU A 1 98 ? -5.361 -13.981 -5.372 1.00 98.38 98 LEU A C 1
ATOM 747 O O . LEU A 1 98 ? -6.008 -14.975 -5.045 1.00 98.38 98 LEU A O 1
ATOM 751 N N . GLU A 1 99 ? -4.698 -13.227 -4.503 1.00 98.31 99 GLU A N 1
ATOM 752 C CA . GLU A 1 99 ? -4.698 -13.420 -3.054 1.00 98.31 99 GLU A CA 1
ATOM 753 C C . GLU A 1 99 ? -5.260 -12.171 -2.373 1.00 98.31 99 GLU A C 1
ATOM 755 O O . GLU A 1 99 ? -4.913 -11.046 -2.733 1.00 98.31 99 GLU A O 1
ATOM 760 N N . VAL A 1 100 ? -6.128 -12.373 -1.381 1.00 98.44 100 VAL A N 1
ATOM 761 C CA . VAL A 1 100 ? -6.643 -11.321 -0.496 1.00 98.44 100 VAL A CA 1
ATOM 762 C C . VAL A 1 100 ? -6.687 -11.892 0.911 1.00 98.44 100 VAL A C 1
ATOM 764 O O . VAL A 1 100 ? -7.527 -12.740 1.217 1.00 98.44 100 VAL A O 1
ATOM 767 N N . GLU A 1 101 ? -5.798 -11.421 1.775 1.00 97.94 101 GLU A N 1
ATOM 768 C CA . GLU A 1 101 ? -5.621 -11.980 3.109 1.00 97.94 101 GLU A CA 1
ATOM 769 C C . GLU A 1 101 ? -5.731 -10.920 4.195 1.00 97.94 101 GLU A C 1
ATOM 771 O O . GLU A 1 101 ? -5.307 -9.771 4.044 1.00 97.94 101 GLU A O 1
ATOM 776 N N . ARG A 1 102 ? -6.314 -11.334 5.321 1.00 97.25 102 ARG A N 1
ATOM 777 C CA . ARG A 1 102 ? -6.363 -10.526 6.533 1.00 97.25 102 ARG A CA 1
ATOM 778 C C . ARG A 1 102 ? -5.114 -10.800 7.349 1.00 97.25 102 ARG A C 1
ATOM 780 O O . ARG A 1 102 ? -4.890 -11.940 7.744 1.00 97.25 102 ARG A O 1
ATOM 787 N N . ILE A 1 103 ? -4.393 -9.745 7.689 1.00 95.81 103 ILE A N 1
ATOM 788 C CA . ILE A 1 103 ? -3.180 -9.807 8.500 1.00 95.81 103 ILE A CA 1
ATOM 789 C C . ILE A 1 103 ? -3.427 -9.207 9.890 1.00 95.81 103 ILE A C 1
ATOM 791 O O . ILE A 1 103 ? -4.175 -8.230 10.018 1.00 95.81 103 ILE A O 1
ATOM 795 N N . PRO A 1 104 ? -2.841 -9.766 10.957 1.00 94.69 104 PRO A N 1
ATOM 796 C CA . PRO A 1 104 ? -2.880 -9.141 12.270 1.00 94.69 104 PRO A CA 1
ATOM 797 C C . PRO A 1 104 ? -1.911 -7.954 12.329 1.00 94.69 104 PRO A C 1
ATOM 799 O O . PRO A 1 104 ? -0.788 -8.029 11.836 1.00 94.69 104 PRO A O 1
ATOM 802 N N . LEU A 1 105 ? -2.327 -6.862 12.967 1.00 92.88 105 LEU A N 1
ATOM 803 C CA . LEU A 1 105 ? -1.473 -5.698 13.193 1.00 92.88 105 LEU A CA 1
ATOM 804 C C . LEU A 1 105 ? -1.010 -5.687 14.646 1.00 92.88 105 LEU A C 1
ATOM 806 O O . LEU A 1 105 ? -1.823 -5.712 15.572 1.00 92.88 105 LEU A O 1
ATOM 810 N N . TYR A 1 106 ? 0.304 -5.624 14.833 1.00 89.88 106 TYR A N 1
ATOM 811 C CA . TYR A 1 106 ? 0.932 -5.497 16.141 1.00 89.88 106 TYR A CA 1
ATOM 812 C C . TYR A 1 106 ? 1.832 -4.262 16.138 1.00 89.88 106 TYR A C 1
ATOM 814 O O . TYR A 1 106 ? 2.545 -4.053 15.153 1.00 89.88 106 TYR A O 1
ATOM 822 N N . PRO A 1 107 ? 1.839 -3.458 17.214 1.00 88.25 107 PRO A N 1
ATOM 823 C CA . PRO A 1 107 ? 2.805 -2.377 17.355 1.00 88.25 107 PRO A CA 1
ATOM 824 C C . PRO A 1 107 ? 4.235 -2.888 17.158 1.00 88.25 107 PRO A C 1
ATOM 826 O O . PRO A 1 107 ? 4.589 -3.953 17.669 1.00 88.25 107 PRO A O 1
ATOM 829 N N . GLY A 1 108 ? 5.040 -2.139 16.408 1.00 90.88 108 GLY A N 1
ATOM 830 C CA . GLY A 1 108 ? 6.437 -2.485 16.151 1.00 90.88 108 GLY A CA 1
ATOM 831 C C . GLY A 1 108 ? 6.655 -3.630 15.157 1.00 90.88 108 GLY A C 1
ATOM 832 O O . GLY A 1 108 ? 7.779 -4.109 15.046 1.00 90.88 108 GLY A O 1
ATOM 833 N N . ARG A 1 109 ? 5.619 -4.105 14.450 1.00 91.94 109 ARG A N 1
ATOM 834 C CA . ARG A 1 109 ? 5.753 -5.134 13.407 1.00 91.94 109 ARG A CA 1
ATOM 835 C C . ARG A 1 109 ? 5.191 -4.670 12.075 1.00 91.94 109 ARG A C 1
ATOM 837 O O . ARG A 1 109 ? 4.110 -4.087 12.026 1.00 91.94 109 ARG A O 1
ATOM 844 N N . LEU A 1 110 ? 5.892 -5.009 10.999 1.00 92.94 110 LEU A N 1
ATOM 845 C CA . LEU A 1 110 ? 5.405 -4.836 9.634 1.00 92.94 110 LEU A CA 1
ATOM 846 C C . LEU A 1 110 ? 4.917 -6.153 9.043 1.00 92.94 110 LEU A C 1
ATOM 848 O O . LEU A 1 110 ? 5.328 -7.237 9.449 1.00 92.94 110 LEU A O 1
ATOM 852 N N . TRP A 1 111 ? 4.088 -6.004 8.020 1.00 94.75 111 TRP A N 1
ATOM 853 C CA . TRP A 1 111 ? 3.744 -7.023 7.041 1.00 94.75 111 TRP A CA 1
ATOM 854 C C . TRP A 1 111 ? 3.844 -6.379 5.672 1.00 94.75 111 TRP A C 1
ATOM 856 O O . TRP A 1 111 ? 3.428 -5.228 5.511 1.00 94.75 111 TRP A O 1
ATOM 866 N N . TYR A 1 112 ? 4.363 -7.100 4.688 1.00 94.44 112 TYR A N 1
ATOM 867 C CA . TYR A 1 112 ? 4.512 -6.537 3.356 1.00 94.44 112 TYR A CA 1
ATOM 868 C C . TYR A 1 112 ? 4.381 -7.585 2.255 1.00 94.44 112 TYR A C 1
ATOM 870 O O . TYR A 1 112 ? 4.462 -8.793 2.475 1.00 94.44 112 TYR A O 1
ATOM 878 N N . VAL A 1 113 ? 4.162 -7.074 1.051 1.00 95.50 113 VAL A N 1
ATOM 879 C CA . VAL A 1 113 ? 4.168 -7.815 -0.206 1.00 95.50 113 VAL A CA 1
ATOM 880 C C . VAL A 1 113 ? 4.805 -6.911 -1.258 1.00 95.50 113 VAL A C 1
ATOM 882 O O . VAL A 1 113 ? 4.612 -5.694 -1.227 1.00 95.50 113 VAL A O 1
ATOM 885 N N . ALA A 1 114 ? 5.572 -7.493 -2.173 1.00 95.25 114 ALA A N 1
ATOM 886 C CA . ALA A 1 114 ? 6.207 -6.781 -3.275 1.00 95.25 114 ALA A CA 1
ATOM 887 C C . ALA A 1 114 ? 5.688 -7.293 -4.624 1.00 95.25 114 ALA A C 1
ATOM 889 O O . ALA A 1 114 ? 5.126 -8.383 -4.728 1.00 95.25 114 ALA A O 1
ATOM 890 N N . THR A 1 115 ? 5.883 -6.506 -5.681 1.00 94.38 115 THR A N 1
ATOM 891 C CA . THR A 1 115 ? 5.528 -6.915 -7.048 1.00 94.38 115 THR A CA 1
ATOM 892 C C . THR A 1 115 ? 6.433 -8.032 -7.568 1.00 94.38 115 THR A C 1
ATOM 894 O O . THR A 1 115 ? 5.968 -8.911 -8.291 1.00 94.38 115 THR A O 1
ATOM 897 N N . TYR A 1 116 ? 7.709 -8.025 -7.178 1.00 91.12 116 TYR A N 1
ATOM 898 C CA . TYR A 1 116 ? 8.731 -8.971 -7.628 1.00 91.12 116 TYR A CA 1
ATOM 899 C C . TYR A 1 116 ? 9.355 -9.696 -6.439 1.00 91.12 116 TYR A C 1
ATOM 901 O O . TYR A 1 116 ? 9.475 -9.104 -5.368 1.00 91.12 116 TYR A O 1
ATOM 909 N N . GLU A 1 117 ? 9.762 -10.952 -6.653 1.00 90.94 117 GLU A N 1
ATOM 910 C CA . GLU A 1 117 ? 10.361 -11.886 -5.678 1.00 90.94 117 GLU A CA 1
ATOM 911 C C . GLU A 1 117 ? 9.460 -12.240 -4.475 1.00 90.94 117 GLU A C 1
ATOM 913 O O . GLU A 1 117 ? 9.187 -13.408 -4.195 1.00 90.94 117 GLU A O 1
ATOM 918 N N . GLU A 1 118 ? 8.925 -11.241 -3.774 1.00 91.44 118 GLU A N 1
ATOM 919 C CA . GLU A 1 118 ? 8.135 -11.385 -2.551 1.00 91.44 118 GLU A CA 1
ATOM 920 C C . GLU A 1 118 ? 6.640 -11.164 -2.791 1.00 91.44 118 GLU A C 1
ATOM 922 O O . GLU A 1 118 ? 5.962 -10.412 -2.092 1.00 91.44 118 GLU A O 1
ATOM 927 N N . ASN A 1 119 ? 6.125 -11.865 -3.799 1.00 93.00 119 ASN A N 1
ATOM 928 C CA . ASN A 1 119 ? 4.792 -11.687 -4.378 1.00 93.00 119 ASN A CA 1
ATOM 929 C C . ASN A 1 119 ? 3.727 -12.670 -3.840 1.00 93.00 119 ASN A C 1
ATOM 931 O O . ASN A 1 119 ? 2.832 -13.099 -4.569 1.00 93.00 119 ASN A O 1
ATOM 935 N N . THR A 1 120 ? 3.816 -13.047 -2.566 1.00 93.50 120 THR A N 1
ATOM 936 C CA . THR A 1 120 ? 2.849 -13.928 -1.867 1.00 93.50 120 THR A CA 1
ATOM 937 C C . THR A 1 120 ? 2.603 -13.376 -0.474 1.00 93.50 120 THR A C 1
ATOM 939 O O . THR A 1 120 ? 3.533 -12.871 0.164 1.00 93.50 120 THR A O 1
ATOM 942 N N . ILE A 1 121 ? 1.388 -13.493 0.040 1.00 94.44 121 ILE A N 1
ATOM 943 C CA . ILE A 1 121 ? 1.124 -13.080 1.416 1.00 94.44 121 ILE A CA 1
ATOM 944 C C . ILE A 1 121 ? 1.468 -14.251 2.343 1.00 94.44 121 ILE A C 1
ATOM 946 O O . ILE A 1 121 ? 1.084 -15.391 2.103 1.00 94.44 121 ILE A O 1
ATOM 950 N N . THR A 1 122 ? 2.299 -14.008 3.358 1.00 91.81 122 THR A N 1
ATOM 951 C CA . THR A 1 122 ? 2.713 -15.049 4.308 1.00 91.81 122 THR A CA 1
ATOM 952 C C . THR A 1 122 ? 3.232 -14.440 5.604 1.00 91.81 122 THR A C 1
ATOM 954 O O . THR A 1 122 ? 3.851 -13.377 5.594 1.00 91.81 122 THR A O 1
ATOM 957 N N . GLU A 1 123 ? 3.037 -15.143 6.722 1.00 81.56 123 GLU A N 1
ATOM 958 C CA . GLU A 1 123 ? 3.546 -14.738 8.040 1.00 81.56 123 GLU A CA 1
ATOM 959 C C . GLU A 1 123 ? 5.069 -14.668 8.114 1.00 81.56 123 GLU A C 1
ATOM 961 O O . GLU A 1 123 ? 5.616 -13.911 8.912 1.00 81.56 123 GLU A O 1
ATOM 966 N N . ALA A 1 124 ? 5.765 -15.403 7.244 1.00 81.06 124 ALA A N 1
ATOM 967 C CA . ALA A 1 124 ? 7.217 -15.321 7.141 1.00 81.06 124 ALA A CA 1
ATOM 968 C C . ALA A 1 124 ? 7.707 -13.950 6.628 1.00 81.06 124 ALA A C 1
ATOM 970 O O . ALA A 1 124 ? 8.887 -13.644 6.769 1.00 81.06 124 ALA A O 1
ATOM 971 N N . ARG A 1 125 ? 6.824 -13.126 6.041 1.00 80.44 125 ARG A N 1
ATOM 972 C CA . ARG A 1 125 ? 7.120 -11.781 5.510 1.00 80.44 125 ARG A CA 1
ATOM 973 C C . ARG A 1 125 ? 6.709 -10.670 6.483 1.00 80.44 125 ARG A C 1
ATOM 975 O O . ARG A 1 125 ? 6.194 -9.626 6.080 1.00 80.44 125 ARG A O 1
ATOM 982 N N . GLY A 1 126 ? 6.953 -10.903 7.769 1.00 75.06 126 GLY A N 1
ATOM 983 C CA . GLY A 1 126 ? 6.873 -9.890 8.813 1.00 75.06 126 GLY A CA 1
ATOM 984 C C . GLY A 1 126 ? 8.232 -9.660 9.462 1.00 75.06 126 GLY A C 1
ATOM 985 O O . GLY A 1 126 ? 9.007 -10.598 9.633 1.00 75.06 126 GLY A O 1
ATOM 986 N N . ASP A 1 127 ? 8.510 -8.413 9.824 1.00 82.50 127 ASP A N 1
ATOM 987 C CA . ASP A 1 127 ? 9.751 -8.008 10.490 1.00 82.50 127 ASP A CA 1
ATOM 988 C C . ASP A 1 127 ? 9.451 -6.944 11.559 1.00 82.50 127 ASP A C 1
ATOM 990 O O . ASP A 1 127 ? 8.312 -6.477 11.695 1.00 82.50 127 ASP A O 1
ATOM 994 N N . GLU A 1 128 ? 10.458 -6.570 12.339 1.00 91.81 128 GLU A N 1
ATOM 995 C CA . GLU A 1 128 ? 10.386 -5.409 13.216 1.00 91.81 128 GLU A CA 1
ATOM 996 C C . GLU A 1 128 ? 10.236 -4.123 12.396 1.00 91.81 128 GLU A C 1
ATOM 998 O O . GLU A 1 128 ? 10.876 -3.922 11.365 1.00 91.81 128 GLU A O 1
ATOM 1003 N N . PHE A 1 129 ? 9.372 -3.234 12.875 1.00 94.06 129 PHE A N 1
ATOM 1004 C CA . PHE A 1 129 ? 9.121 -1.932 12.275 1.00 94.06 129 PHE A CA 1
ATOM 1005 C C . PHE A 1 129 ? 9.203 -0.858 13.361 1.00 94.06 129 PHE A C 1
ATOM 1007 O O . PHE A 1 129 ? 8.203 -0.586 14.026 1.00 94.06 129 PHE A O 1
ATOM 1014 N N . PRO A 1 130 ? 10.394 -0.282 13.591 1.00 94.06 130 PRO A N 1
ATOM 1015 C CA . PRO A 1 130 ? 10.659 0.588 14.734 1.00 94.06 130 PRO A CA 1
ATOM 1016 C C . PRO A 1 130 ? 10.184 2.036 14.541 1.00 94.06 130 PRO A C 1
ATOM 1018 O O . PRO A 1 130 ? 10.420 2.857 15.417 1.00 94.06 130 PRO A O 1
ATOM 1021 N N . ALA A 1 131 ? 9.565 2.371 13.407 1.00 94.94 131 ALA A N 1
ATOM 1022 C CA . ALA A 1 131 ? 9.145 3.736 13.115 1.00 94.94 131 ALA A CA 1
ATOM 1023 C C . ALA A 1 131 ? 7.931 4.159 13.955 1.00 94.94 131 ALA A C 1
ATOM 1025 O O . ALA A 1 131 ? 6.896 3.487 13.952 1.00 94.94 131 ALA A O 1
ATOM 1026 N N . GLU A 1 132 ? 8.041 5.315 14.602 1.00 94.12 132 GLU A N 1
ATOM 1027 C CA . GLU A 1 132 ? 6.988 5.940 15.409 1.00 94.12 132 GLU A CA 1
ATOM 1028 C C . GLU A 1 132 ? 6.373 7.165 14.719 1.00 94.12 132 GLU A C 1
ATOM 1030 O O . GLU A 1 132 ? 5.332 7.667 15.145 1.00 94.12 132 GLU A O 1
ATOM 1035 N N . THR A 1 133 ? 6.993 7.631 13.633 1.00 95.44 133 THR A N 1
ATOM 1036 C CA . THR A 1 133 ? 6.504 8.742 12.809 1.00 95.44 133 THR A CA 1
ATOM 1037 C C . THR A 1 133 ? 6.408 8.344 11.331 1.00 95.44 133 THR A C 1
ATOM 1039 O O . THR A 1 133 ? 7.106 7.428 10.878 1.00 95.44 133 THR A O 1
ATOM 1042 N N . PRO A 1 134 ? 5.563 9.013 10.521 1.00 96.12 134 PRO A N 1
ATOM 1043 C CA . PRO A 1 134 ? 5.497 8.732 9.088 1.00 96.12 134 PRO A CA 1
ATOM 1044 C C . PRO A 1 134 ? 6.807 9.083 8.354 1.00 96.12 134 PRO A C 1
ATOM 1046 O O . PRO A 1 134 ? 7.105 8.473 7.327 1.00 96.12 134 PRO A O 1
ATOM 1049 N N . GLU A 1 135 ? 7.617 10.009 8.879 1.00 96.88 135 GLU A N 1
ATOM 1050 C CA . GLU A 1 135 ? 8.963 10.280 8.360 1.00 96.88 135 GLU A CA 1
ATOM 1051 C C . GLU A 1 135 ? 9.911 9.097 8.598 1.00 96.88 135 GLU A C 1
ATOM 1053 O O . GLU A 1 135 ? 10.495 8.585 7.642 1.00 96.88 135 GLU A O 1
ATOM 1058 N N . GLU A 1 136 ? 9.995 8.603 9.836 1.00 96.75 136 GLU A N 1
ATOM 1059 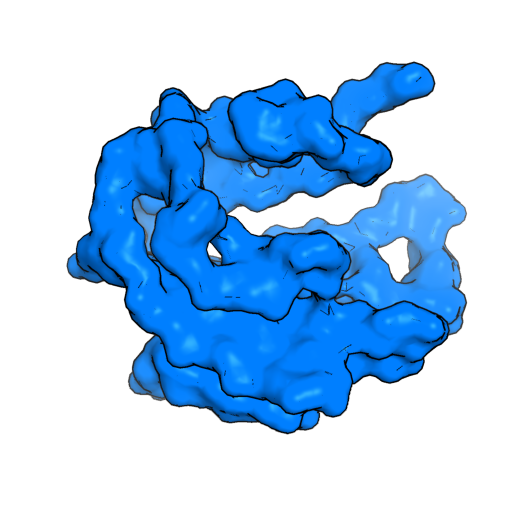C CA . GLU A 1 136 ? 10.803 7.424 10.176 1.00 96.75 136 GLU A CA 1
ATOM 1060 C C . GLU A 1 136 ? 10.356 6.182 9.397 1.00 96.75 136 GLU A C 1
ATOM 1062 O O . GLU A 1 136 ? 11.179 5.358 9.001 1.00 96.75 136 GLU A O 1
ATOM 1067 N N . ALA A 1 137 ? 9.054 6.054 9.128 1.00 96.38 137 ALA A N 1
ATOM 1068 C CA . ALA A 1 137 ? 8.520 4.980 8.300 1.00 96.38 137 ALA A CA 1
ATOM 1069 C C . ALA A 1 137 ? 9.053 5.061 6.863 1.00 96.38 137 ALA A C 1
ATOM 1071 O O . ALA A 1 137 ? 9.415 4.036 6.283 1.00 96.38 137 ALA A O 1
ATOM 1072 N N . CYS A 1 138 ? 9.136 6.267 6.292 1.00 96.69 138 CYS A N 1
ATOM 1073 C CA . CYS A 1 138 ? 9.747 6.469 4.980 1.00 96.69 138 CYS A CA 1
ATOM 1074 C C . CYS A 1 138 ? 11.246 6.152 5.004 1.00 96.69 138 CYS A C 1
ATOM 1076 O O . CYS A 1 138 ? 11.723 5.460 4.108 1.00 96.69 138 CYS A O 1
ATOM 1078 N N . ASP A 1 139 ? 11.973 6.591 6.035 1.00 96.12 139 ASP A N 1
ATOM 1079 C CA . ASP A 1 139 ? 13.393 6.258 6.203 1.00 96.12 139 ASP A CA 1
ATOM 1080 C C . ASP A 1 139 ? 13.632 4.751 6.274 1.00 96.12 139 ASP A C 1
ATOM 1082 O O . ASP A 1 139 ? 14.506 4.217 5.587 1.00 96.12 139 ASP A O 1
ATOM 1086 N N . PHE A 1 140 ? 12.810 4.044 7.049 1.00 95.56 140 PHE A N 1
ATOM 1087 C CA . PHE A 1 140 ? 12.905 2.598 7.168 1.00 95.56 140 PHE A CA 1
ATOM 1088 C C . PHE A 1 140 ? 12.621 1.893 5.835 1.00 95.56 140 PHE A C 1
ATOM 1090 O O . PHE A 1 140 ? 13.351 0.978 5.464 1.00 95.56 140 PHE A O 1
ATOM 1097 N N . MET A 1 141 ? 11.611 2.332 5.077 1.00 94.00 141 MET A N 1
ATOM 1098 C CA . MET A 1 141 ? 11.302 1.756 3.760 1.00 94.00 141 MET A CA 1
ATOM 1099 C C . MET A 1 141 ? 12.384 2.026 2.705 1.00 94.00 141 MET A C 1
ATOM 1101 O O . MET A 1 141 ? 12.544 1.223 1.790 1.00 94.00 141 MET A O 1
ATOM 1105 N N . LEU A 1 142 ? 13.122 3.136 2.807 1.00 95.00 142 LEU A N 1
ATOM 1106 C CA . LEU A 1 142 ? 14.145 3.515 1.824 1.00 95.00 142 LEU A CA 1
ATOM 1107 C C . LEU A 1 142 ? 15.513 2.864 2.058 1.00 95.00 142 LEU A C 1
ATOM 1109 O O . LEU A 1 142 ? 16.341 2.875 1.149 1.00 95.00 142 LEU A O 1
ATOM 1113 N N . GLY A 1 143 ? 15.772 2.311 3.244 1.00 92.12 143 GLY A N 1
ATOM 1114 C CA . GLY A 1 143 ? 17.074 1.699 3.524 1.00 92.12 143 GLY A CA 1
ATOM 1115 C C . GLY A 1 143 ? 17.239 1.047 4.894 1.00 92.12 143 GLY A C 1
ATOM 1116 O O . GLY A 1 143 ? 18.370 0.798 5.304 1.00 92.12 143 GLY A O 1
ATOM 1117 N N . GLY A 1 144 ? 16.154 0.794 5.626 1.00 92.25 144 GLY A N 1
ATOM 1118 C CA . GLY A 1 144 ? 16.171 0.140 6.935 1.00 92.25 144 GLY A CA 1
ATOM 1119 C C . GLY A 1 144 ? 15.792 -1.341 6.872 1.00 92.25 144 GLY A C 1
ATOM 1120 O O . GLY A 1 144 ? 15.117 -1.790 5.947 1.00 92.25 144 GLY A O 1
ATOM 1121 N N . GLY A 1 145 ? 16.221 -2.109 7.879 1.00 91.25 145 GLY A N 1
ATOM 1122 C CA . GLY A 1 145 ? 15.811 -3.504 8.096 1.00 91.25 145 GLY A CA 1
ATOM 1123 C C . GLY A 1 145 ? 15.882 -4.383 6.843 1.00 91.25 145 GLY A C 1
ATOM 1124 O O . GLY A 1 145 ? 16.887 -4.399 6.130 1.00 91.25 145 GLY A O 1
ATOM 1125 N N . VAL A 1 146 ? 14.792 -5.103 6.563 1.00 90.62 146 VAL A N 1
ATOM 1126 C CA . VAL A 1 146 ? 14.643 -5.939 5.361 1.00 90.62 146 VAL A CA 1
ATOM 1127 C C . VAL A 1 146 ? 14.748 -5.150 4.046 1.00 90.62 146 VAL A C 1
ATOM 1129 O O . VAL A 1 146 ? 15.226 -5.686 3.045 1.00 90.62 146 VAL A O 1
ATOM 1132 N N . PHE A 1 147 ? 14.375 -3.866 4.038 1.00 92.50 147 PHE A N 1
ATOM 1133 C CA . PHE A 1 147 ? 14.394 -3.021 2.839 1.00 92.50 147 PHE A CA 1
ATOM 1134 C C . PHE A 1 147 ? 15.798 -2.534 2.464 1.00 92.50 147 PHE A C 1
ATOM 1136 O O . PHE A 1 147 ? 16.052 -2.270 1.294 1.00 92.50 147 PHE A O 1
ATOM 1143 N N . ALA A 1 148 ? 16.744 -2.513 3.410 1.00 91.44 148 ALA A N 1
ATOM 1144 C CA . ALA A 1 148 ? 18.156 -2.218 3.140 1.00 91.44 148 ALA A CA 1
ATOM 1145 C C . ALA A 1 148 ? 18.809 -3.206 2.154 1.00 91.44 148 ALA A C 1
ATOM 1147 O O . ALA A 1 148 ? 19.842 -2.912 1.561 1.00 91.44 148 ALA A O 1
ATOM 1148 N N . GLN A 1 149 ? 18.219 -4.395 1.999 1.00 89.31 149 GLN A N 1
ATOM 1149 C CA . GLN A 1 149 ? 18.686 -5.450 1.097 1.00 89.31 149 GLN A CA 1
ATOM 1150 C C . GLN A 1 149 ? 18.133 -5.293 -0.328 1.00 89.31 149 GLN A C 1
ATOM 1152 O O . GLN A 1 149 ? 18.296 -6.199 -1.143 1.00 89.31 149 GLN A O 1
ATOM 1157 N N . ARG A 1 150 ? 17.405 -4.205 -0.613 1.00 88.88 150 ARG A N 1
ATOM 1158 C CA . ARG A 1 150 ? 16.735 -3.969 -1.893 1.00 88.88 150 ARG A CA 1
ATOM 1159 C C . ARG A 1 150 ? 17.459 -2.915 -2.699 1.00 88.88 150 ARG A C 1
ATOM 1161 O O . ARG A 1 150 ? 17.925 -1.908 -2.176 1.00 88.88 150 ARG A O 1
ATOM 1168 N N . ASP A 1 151 ? 17.498 -3.160 -3.997 1.00 89.81 151 ASP A N 1
ATOM 1169 C CA . ASP A 1 151 ? 18.158 -2.282 -4.942 1.00 89.81 151 ASP A CA 1
ATOM 1170 C C . ASP A 1 151 ? 17.200 -1.202 -5.456 1.00 89.81 151 ASP A C 1
ATOM 1172 O O . ASP A 1 151 ? 15.989 -1.403 -5.553 1.00 89.81 151 ASP A O 1
ATOM 1176 N N . ASN A 1 152 ? 17.775 -0.079 -5.886 1.00 90.56 152 ASN A N 1
ATOM 1177 C CA . ASN A 1 152 ? 17.082 1.018 -6.571 1.00 90.56 152 ASN A CA 1
ATOM 1178 C C . ASN A 1 152 ? 15.957 1.703 -5.759 1.00 90.56 152 ASN A C 1
ATOM 1180 O O . ASN A 1 152 ? 14.856 1.882 -6.292 1.00 90.56 152 ASN A O 1
ATOM 1184 N N . PRO A 1 153 ? 16.190 2.137 -4.503 1.00 92.81 153 PRO A N 1
ATOM 1185 C CA . PRO A 1 153 ? 15.227 2.989 -3.811 1.00 92.81 153 PRO A CA 1
ATOM 1186 C C . PRO A 1 153 ? 15.056 4.312 -4.578 1.00 92.81 153 PRO A C 1
ATOM 1188 O O . PRO A 1 153 ? 16.033 4.936 -4.987 1.00 92.81 153 PRO A O 1
ATOM 1191 N N . VAL A 1 154 ? 13.807 4.745 -4.778 1.00 92.81 154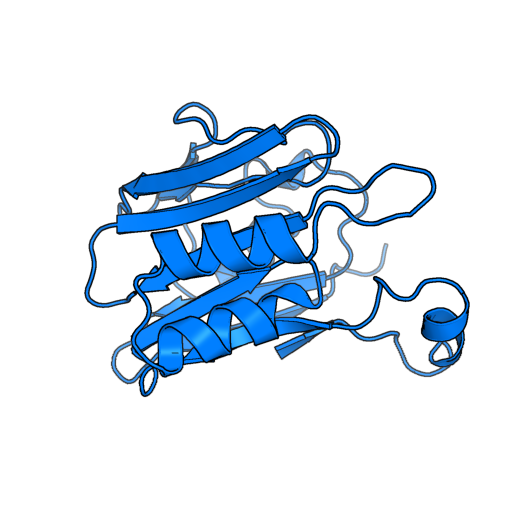 VAL A N 1
ATOM 1192 C CA . VAL A 1 154 ? 13.489 5.986 -5.515 1.00 92.81 154 VAL A CA 1
ATOM 1193 C C . VAL A 1 154 ? 12.794 6.996 -4.613 1.00 92.81 154 VAL A C 1
ATOM 1195 O O . VAL A 1 154 ? 13.251 8.126 -4.465 1.00 92.81 154 VAL A O 1
ATOM 1198 N N . THR A 1 155 ? 11.667 6.604 -4.028 1.00 93.88 155 THR A N 1
ATOM 1199 C CA . THR A 1 155 ? 10.827 7.458 -3.188 1.00 93.88 155 THR A CA 1
ATOM 1200 C C . THR A 1 155 ? 9.920 6.578 -2.334 1.00 93.88 155 THR A C 1
ATOM 1202 O O . THR A 1 155 ? 9.625 5.440 -2.708 1.00 93.88 155 THR A O 1
ATOM 1205 N N . ALA A 1 156 ? 9.486 7.093 -1.193 1.00 95.69 156 ALA A N 1
ATOM 1206 C CA . ALA A 1 156 ? 8.598 6.420 -0.264 1.00 95.69 156 ALA A CA 1
ATOM 1207 C C . ALA A 1 156 ? 7.490 7.363 0.203 1.00 95.69 156 ALA A C 1
ATOM 1209 O O . ALA A 1 156 ? 7.673 8.575 0.318 1.00 95.69 156 ALA A O 1
ATOM 1210 N N . VAL A 1 157 ? 6.332 6.778 0.493 1.00 96.25 157 VAL A N 1
ATOM 1211 C CA . VAL A 1 157 ? 5.191 7.449 1.113 1.00 96.25 157 VAL A CA 1
ATOM 1212 C C . VAL A 1 157 ? 4.696 6.592 2.264 1.00 96.25 157 VAL A C 1
ATOM 1214 O O . VAL A 1 157 ? 4.511 5.387 2.108 1.00 96.25 157 VAL A O 1
ATOM 1217 N N . ALA A 1 158 ? 4.438 7.215 3.406 1.00 96.50 158 ALA A N 1
ATOM 1218 C CA . ALA A 1 158 ? 3.846 6.559 4.560 1.00 96.50 158 ALA A CA 1
ATOM 1219 C C . ALA A 1 158 ? 2.578 7.297 4.980 1.00 96.50 158 ALA A C 1
ATOM 1221 O O . ALA A 1 158 ? 2.534 8.525 4.966 1.00 96.50 158 ALA A O 1
ATOM 1222 N N . ALA A 1 159 ? 1.559 6.536 5.376 1.00 95.94 159 ALA A N 1
ATOM 1223 C CA . ALA A 1 159 ? 0.391 7.041 6.081 1.00 95.94 159 ALA A CA 1
ATOM 1224 C C . ALA A 1 159 ? 0.344 6.369 7.454 1.00 95.94 159 ALA A C 1
ATOM 1226 O O . ALA A 1 159 ? 0.148 5.157 7.539 1.00 95.94 159 ALA A O 1
ATOM 1227 N N . MET A 1 160 ? 0.517 7.143 8.523 1.00 95.06 160 MET A N 1
ATOM 1228 C CA . MET A 1 160 ? 0.557 6.630 9.891 1.00 95.06 160 MET A CA 1
ATOM 1229 C C . MET A 1 160 ? -0.650 7.124 10.686 1.00 95.06 160 MET A C 1
ATOM 1231 O O . MET A 1 160 ? -1.008 8.298 10.627 1.00 95.06 160 MET A O 1
ATOM 1235 N N . ALA A 1 161 ? -1.314 6.216 11.402 1.00 93.75 161 ALA A N 1
ATOM 1236 C CA . ALA A 1 161 ? -2.510 6.548 12.166 1.00 93.75 161 ALA A CA 1
ATOM 1237 C C . ALA A 1 161 ? -2.155 7.407 13.393 1.00 93.75 161 ALA A C 1
ATOM 1239 O O . ALA A 1 161 ? -1.489 6.938 14.311 1.00 93.75 161 ALA A O 1
ATOM 1240 N N . GLY A 1 162 ? -2.651 8.642 13.427 1.00 88.88 162 GLY A N 1
ATOM 1241 C CA . GLY A 1 162 ? -2.642 9.535 14.586 1.00 88.88 162 GLY A CA 1
ATOM 1242 C C . GLY A 1 162 ? -4.031 9.674 15.221 1.00 88.88 162 GLY A C 1
ATOM 1243 O O . GLY A 1 162 ? -4.976 8.960 14.869 1.00 88.88 162 GLY A O 1
ATOM 1244 N N . TYR A 1 163 ? -4.194 10.622 16.151 1.00 82.94 163 TYR A N 1
ATOM 1245 C CA . TYR A 1 163 ? -5.461 10.831 16.870 1.00 82.94 163 TYR A CA 1
ATOM 1246 C C . TYR A 1 163 ? -6.604 11.281 15.943 1.00 82.94 163 TYR A C 1
ATOM 1248 O O . TYR A 1 163 ? -7.661 10.648 15.924 1.00 82.94 163 TYR A O 1
ATOM 1256 N N . GLU A 1 164 ? -6.375 12.297 15.105 1.00 83.44 164 GLU A N 1
ATOM 1257 C CA . GLU A 1 164 ? -7.410 12.898 14.241 1.00 83.44 164 GLU A CA 1
ATOM 1258 C C . GLU A 1 164 ? -7.590 12.200 12.882 1.00 83.44 164 GLU A C 1
ATOM 1260 O O . GLU A 1 164 ? -8.584 12.421 12.200 1.00 83.44 164 GLU A O 1
ATOM 1265 N N . GLY A 1 165 ? -6.668 11.320 12.488 1.00 90.69 165 GLY A N 1
ATOM 1266 C CA . GLY A 1 165 ? -6.684 10.666 11.177 1.00 90.69 165 GLY A CA 1
ATOM 1267 C C . GLY A 1 165 ? -5.325 10.064 10.850 1.00 90.69 165 GLY A C 1
ATOM 1268 O O . GLY A 1 165 ? -4.542 9.808 11.761 1.00 90.69 165 GLY A O 1
ATOM 1269 N N . TYR A 1 166 ? -5.043 9.846 9.568 1.00 95.56 166 TYR A N 1
ATOM 1270 C CA . TYR A 1 166 ? -3.709 9.460 9.109 1.00 95.56 166 TYR A CA 1
ATOM 1271 C C . TYR A 1 166 ? -2.874 10.694 8.771 1.00 95.56 166 TYR A C 1
ATOM 1273 O O . TYR A 1 166 ? -3.303 11.534 7.979 1.00 95.56 166 TYR A O 1
ATOM 1281 N N . GLU A 1 167 ? -1.671 10.767 9.327 1.00 95.25 167 GLU A N 1
ATOM 1282 C CA . GLU A 1 167 ? -0.638 11.702 8.892 1.00 95.25 167 GLU A CA 1
ATOM 1283 C C . GLU A 1 167 ? 0.140 11.084 7.729 1.00 95.25 167 GLU A C 1
ATOM 1285 O O . GLU A 1 167 ? 0.481 9.900 7.767 1.00 95.25 167 GLU A O 1
ATOM 1290 N N . ILE A 1 168 ? 0.392 11.869 6.679 1.00 95.31 168 ILE A N 1
ATOM 1291 C CA . ILE A 1 168 ? 1.080 11.405 5.472 1.00 95.31 168 ILE A CA 1
ATOM 1292 C C . ILE A 1 168 ? 2.421 12.115 5.350 1.00 95.31 168 ILE A C 1
ATOM 1294 O O . ILE A 1 168 ? 2.469 13.344 5.364 1.00 95.31 168 ILE A O 1
ATOM 1298 N N . PHE A 1 169 ? 3.482 11.341 5.141 1.00 96.69 169 PHE A N 1
ATOM 1299 C CA . PHE A 1 169 ? 4.811 11.850 4.821 1.00 96.69 169 PHE A CA 1
ATOM 1300 C C . PHE A 1 169 ? 5.331 11.213 3.534 1.00 96.69 169 PHE A C 1
ATOM 1302 O O . PHE A 1 169 ? 4.939 10.101 3.174 1.00 96.69 169 PHE A O 1
ATOM 1309 N N . VAL A 1 170 ? 6.187 11.942 2.822 1.00 95.88 170 VAL A N 1
ATOM 1310 C CA . VAL A 1 170 ? 6.785 11.521 1.552 1.00 95.88 170 VAL A CA 1
ATOM 1311 C C . VAL A 1 170 ? 8.260 11.868 1.593 1.00 95.88 170 VAL A C 1
ATOM 1313 O O . VAL A 1 170 ? 8.619 12.976 1.995 1.00 95.88 170 VAL A O 1
ATOM 1316 N N . LYS A 1 171 ? 9.109 10.942 1.156 1.00 95.12 171 LYS A N 1
ATOM 1317 C CA . LYS A 1 171 ? 10.558 11.123 1.148 1.00 95.12 171 LYS A CA 1
ATOM 1318 C C . LYS A 1 171 ? 11.156 10.542 -0.120 1.00 95.12 171 LYS A C 1
ATOM 1320 O O . LYS A 1 171 ? 10.896 9.390 -0.453 1.00 95.12 171 LYS A O 1
ATOM 1325 N N . ASP A 1 172 ? 11.974 11.328 -0.806 1.00 93.88 172 ASP A N 1
ATOM 1326 C CA . ASP A 1 172 ? 12.808 10.818 -1.890 1.00 93.88 172 ASP A CA 1
ATOM 1327 C C . ASP A 1 172 ? 14.023 10.087 -1.313 1.00 93.88 172 ASP A C 1
ATOM 1329 O O . ASP A 1 172 ? 14.571 10.486 -0.281 1.00 93.88 172 ASP A O 1
ATOM 1333 N N . ALA A 1 173 ? 14.463 9.034 -2.002 1.00 89.56 173 ALA A N 1
ATOM 1334 C CA . ALA A 1 173 ? 15.736 8.399 -1.701 1.00 89.56 173 ALA A CA 1
ATOM 1335 C C . ALA A 1 173 ? 16.876 9.427 -1.838 1.00 89.56 173 ALA A C 1
ATOM 1337 O O . ALA A 1 173 ? 16.807 10.306 -2.711 1.00 89.56 173 ALA A O 1
ATOM 1338 N N . PRO A 1 174 ? 17.934 9.335 -1.012 1.00 81.69 174 PRO A N 1
ATOM 1339 C CA . PRO A 1 174 ? 19.120 10.159 -1.192 1.00 81.69 174 PRO A CA 1
ATOM 1340 C C . PRO A 1 174 ? 19.643 10.021 -2.625 1.00 81.69 174 PRO A C 1
ATOM 1342 O O . PRO A 1 174 ? 19.707 8.914 -3.159 1.00 81.69 174 PRO A O 1
ATOM 1345 N N . ALA A 1 175 ? 20.017 11.140 -3.248 1.00 71.06 175 ALA A N 1
ATOM 1346 C CA . ALA A 1 175 ? 20.700 11.088 -4.534 1.00 71.06 175 ALA A CA 1
ATOM 1347 C C . ALA A 1 175 ? 22.020 10.317 -4.365 1.00 71.06 175 ALA A C 1
ATOM 1349 O O . ALA A 1 175 ? 22.792 10.623 -3.453 1.00 71.06 175 ALA A O 1
ATOM 1350 N N . VAL A 1 176 ? 22.232 9.317 -5.223 1.00 56.88 176 VAL A N 1
ATOM 1351 C CA . VAL A 1 176 ? 23.478 8.539 -5.306 1.00 56.88 176 VAL A CA 1
ATOM 1352 C C . VAL A 1 176 ? 24.560 9.356 -6.002 1.00 56.88 176 VAL A C 1
ATOM 1354 O O . VAL A 1 176 ? 24.227 10.018 -7.014 1.00 56.88 176 VAL A O 1
#

Radius of gyration: 15.61 Å; chains: 1; bounding box: 43×35×40 Å

Secondary structure (DSSP, 8-state):
-EE-PPTT-GGGGGT-TTSSEE-EEEEGGGTEEEEESSTHHHHHHHHHHTT--HHHHHHHHHHHH-S--STT-PPEEEEEEETT-SEEEEEEEETTEEEEEEEE--TTEEE---SSS--S--GGGEEE----SHHHHHHHHHHSGGGGG-S---EEEEEEE-SSSEEEEEEEPPP-

Sequence (176 aa):
MSIVPKPGHEMDVYKNPYIAYNCVRIVRNGDVAVVTNGSQTDGIAEKIDQGMPPRDALALVSLALDFEKDSYNTPRISAVVDKKSSTGWLAIVRHDGLEVERIPLYPGRLWYVATYEENTITEARGDEFPAETPEEACDFMLGGGVFAQRDNPVTAVAAMAGYEGYEIFVKDAPAV

Foldseek 3Di:
DWQADDPPCNCVCVVPVQRIEDQWDAAPQQFKIKGKSGNLSVQLRVCVNVPHDSQCSQVVSCVVVAFDPDPVSFKIKMKMDGNVDQWIWIWIGGPVDIDIDIGGHDPQKDFDAHRPPRHDGDPVRMDGDPDPDQVSNFVCCQQNDPNVPDPDQAKDKGWPADDSHTDIDIGGHPDD

pLDDT: mean 92.81, std 6.5, range [56.88, 98.75]